Protein AF-F3FUY5-F1 (afdb_monomer_lite)

pLDDT: mean 85.7, std 9.08, range [59.47, 95.94]

Organism: NCBI:txid629262

Secondary structure (DSSP, 8-state):
--EEE-------S-HHHHHHHHHHHHHHHHHHHHHH---EEE----TT-HHHHHHHT-SSSSS------------------TT--------TT-EEEE--GGGHHHHHHHHHHHHHTSTTPPP--HHHHHHHHHHSTT--GGG-EEEE-TT--B-

Foldseek 3Di:
DDEAEDPDDDDDPDQVRLQVSQVVVVVVVVVCCVVPVHPHYDYDDDPPPPVVCCSQVNPPDDRHDPDDDDDDDDDDDDDDDPPPDDPPPDDPFKDKDFFDPVCLVLVLVVQQVVQVPDDVRDHSDPVVVVCCCVPPPPRHSRVDIFIAGPVRHGD

Radius of gyration: 21.34 Å; chains: 1; bounding box: 50×36×50 Å

Structure (mmCIF, N/CA/C/O backbone):
data_AF-F3FUY5-F1
#
_entry.id   AF-F3FUY5-F1
#
loop_
_atom_site.group_PDB
_atom_site.id
_atom_site.type_symbol
_atom_site.label_atom_id
_atom_site.label_alt_id
_atom_site.label_comp_id
_atom_site.label_asym_id
_atom_site.label_entity_id
_ato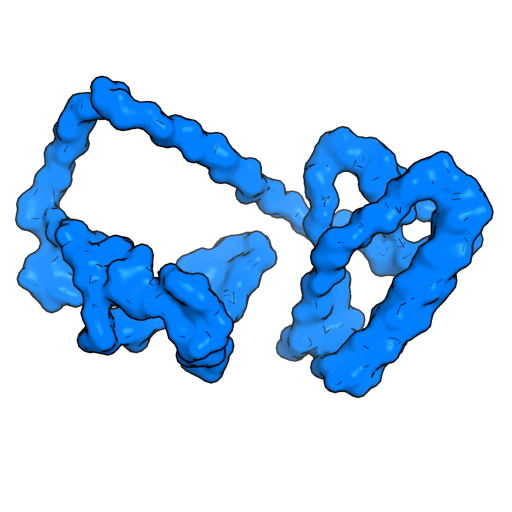m_site.label_seq_id
_atom_site.pdbx_PDB_ins_code
_atom_site.Cartn_x
_atom_site.Cartn_y
_atom_site.Cartn_z
_atom_site.occupancy
_atom_site.B_iso_or_equiv
_atom_site.auth_seq_id
_atom_site.auth_comp_id
_atom_site.auth_asym_id
_atom_site.auth_atom_id
_atom_site.pdbx_PDB_model_num
ATOM 1 N N . GLU A 1 1 ? -3.200 -15.350 7.203 1.00 79.19 1 GLU A N 1
ATOM 2 C CA . GLU A 1 1 ? -4.558 -14.974 7.658 1.00 79.19 1 GLU A CA 1
ATOM 3 C C . GLU A 1 1 ? -4.879 -13.566 7.166 1.00 79.19 1 GLU A C 1
ATOM 5 O O . GLU A 1 1 ? -3.946 -12.770 7.073 1.00 79.19 1 GLU A O 1
ATOM 10 N N . PRO A 1 2 ? -6.133 -13.258 6.795 1.00 86.81 2 PRO A N 1
ATOM 11 C CA . PRO A 1 2 ? -6.520 -11.923 6.345 1.00 86.81 2 PRO A CA 1
ATOM 12 C C . PRO A 1 2 ? -6.451 -10.904 7.491 1.00 86.81 2 PRO A C 1
ATOM 14 O O . PRO A 1 2 ? -6.850 -11.186 8.623 1.00 86.81 2 PRO A O 1
ATOM 17 N N . VAL A 1 3 ? -5.964 -9.702 7.181 1.00 90.00 3 VAL A N 1
ATOM 18 C CA . VAL A 1 3 ? -5.871 -8.573 8.115 1.00 90.00 3 VAL A CA 1
ATOM 19 C C . VAL A 1 3 ? -6.595 -7.379 7.506 1.00 90.00 3 VAL A C 1
ATOM 21 O O . VAL A 1 3 ? -6.347 -7.018 6.358 1.00 90.00 3 VAL A O 1
ATOM 24 N N . ALA A 1 4 ? -7.477 -6.748 8.276 1.00 90.38 4 ALA A N 1
ATOM 25 C CA . ALA A 1 4 ? -8.201 -5.563 7.841 1.00 90.38 4 ALA A CA 1
ATOM 26 C C . ALA A 1 4 ? -7.370 -4.286 8.036 1.00 90.38 4 ALA A C 1
ATOM 28 O O . ALA A 1 4 ? -6.832 -4.038 9.118 1.00 90.38 4 ALA A O 1
ATOM 29 N N . TYR A 1 5 ? -7.322 -3.430 7.017 1.00 90.31 5 TYR A N 1
ATOM 30 C CA . TYR A 1 5 ? -6.813 -2.068 7.163 1.00 90.31 5 TYR A CA 1
ATOM 31 C C . TYR A 1 5 ? -7.972 -1.088 7.363 1.00 90.31 5 TYR A C 1
ATOM 33 O O . TYR A 1 5 ? -8.841 -0.954 6.503 1.00 90.31 5 TYR A O 1
ATOM 41 N N . LEU A 1 6 ? -7.989 -0.396 8.502 1.00 89.12 6 LEU A N 1
ATOM 42 C CA . LEU A 1 6 ? -9.002 0.606 8.827 1.00 89.12 6 LEU A CA 1
ATOM 43 C C . LEU A 1 6 ? -8.538 1.973 8.314 1.00 89.12 6 LEU A C 1
ATOM 45 O O . LEU A 1 6 ? -7.789 2.693 8.985 1.00 89.12 6 LEU A O 1
ATOM 49 N N . GLY A 1 7 ? -8.967 2.298 7.098 1.00 86.38 7 GLY A N 1
ATOM 50 C CA . GLY A 1 7 ? -8.739 3.594 6.469 1.00 86.38 7 GLY A CA 1
ATOM 51 C C . GLY A 1 7 ? -9.735 4.665 6.923 1.00 86.38 7 GLY A C 1
ATOM 52 O O . GLY A 1 7 ? -10.838 4.363 7.368 1.00 86.38 7 GLY A O 1
ATOM 53 N N . ASP A 1 8 ? -9.323 5.926 6.791 1.00 82.06 8 ASP A N 1
ATOM 54 C CA . ASP A 1 8 ? -10.172 7.127 6.876 1.00 82.06 8 ASP A CA 1
ATOM 55 C C . ASP A 1 8 ? -11.089 7.251 8.114 1.00 82.06 8 ASP A C 1
ATOM 57 O O . ASP A 1 8 ? -12.205 7.766 8.056 1.00 82.06 8 ASP A O 1
ATOM 61 N N . LEU A 1 9 ? -10.603 6.828 9.284 1.00 82.62 9 LEU A N 1
ATOM 62 C CA . LEU A 1 9 ? -11.316 7.018 10.549 1.00 82.62 9 LEU A CA 1
ATOM 63 C C . LEU A 1 9 ? -11.260 8.491 10.988 1.00 82.62 9 LEU A C 1
ATOM 65 O O . LEU A 1 9 ? -10.285 8.937 11.599 1.00 82.62 9 LEU A O 1
ATOM 69 N N . ARG A 1 10 ? -12.317 9.255 10.693 1.00 79.38 10 ARG A N 1
ATOM 70 C CA . ARG A 1 10 ? -12.444 10.672 11.071 1.00 79.38 10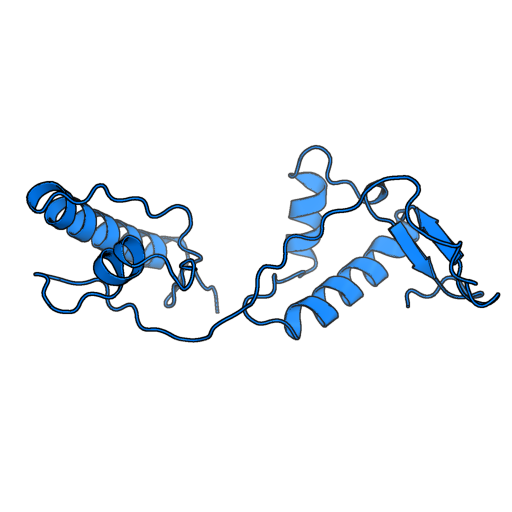 ARG A CA 1
ATOM 71 C C . ARG A 1 10 ? -13.508 10.868 12.138 1.00 79.38 10 ARG A C 1
ATOM 73 O O . ARG A 1 10 ? -14.625 10.376 12.017 1.00 79.38 10 ARG A O 1
ATOM 80 N N . LEU A 1 11 ? -13.167 11.646 13.161 1.00 75.38 11 LEU A N 1
ATOM 81 C CA . LEU A 1 11 ? -14.089 12.009 14.228 1.00 75.38 11 LEU A CA 1
ATOM 82 C C . LEU A 1 11 ? -13.869 13.465 14.641 1.00 75.38 11 LEU A C 1
ATOM 84 O O . LEU A 1 11 ? -12.771 13.847 15.049 1.00 75.38 11 LEU A O 1
ATOM 88 N N . THR A 1 12 ? -14.932 14.261 14.585 1.00 73.81 12 THR A N 1
ATOM 89 C CA . THR A 1 12 ? -14.965 15.597 15.190 1.00 73.81 12 THR A CA 1
ATOM 90 C C . THR A 1 12 ? -14.922 15.461 16.717 1.00 73.81 12 THR A C 1
ATOM 92 O O . THR A 1 12 ? -15.598 14.582 17.257 1.00 73.81 12 THR A O 1
ATOM 95 N N . PRO A 1 13 ? -14.168 16.303 17.447 1.00 70.81 13 PRO A N 1
ATOM 96 C CA . PRO A 1 13 ? -14.055 16.228 18.904 1.00 70.81 13 PRO A CA 1
ATOM 97 C C . PRO A 1 13 ? -15.343 16.683 19.621 1.00 70.81 13 PRO A C 1
ATOM 99 O O . PRO A 1 13 ? -15.384 17.727 20.262 1.00 70.81 13 PRO A O 1
ATOM 102 N N . ASP A 1 14 ? -16.388 15.859 19.554 1.00 80.75 14 ASP A N 1
ATOM 103 C CA . ASP A 1 14 ? -17.647 15.992 20.287 1.00 80.75 14 ASP A CA 1
ATOM 104 C C . ASP A 1 14 ? -17.906 14.725 21.119 1.00 80.75 14 ASP A C 1
ATOM 106 O O . ASP A 1 14 ? -17.752 13.596 20.645 1.00 80.75 14 ASP A O 1
ATOM 110 N N . ARG A 1 15 ? -18.294 14.890 22.389 1.00 73.62 15 ARG A N 1
ATOM 111 C CA . ARG A 1 15 ? -18.440 13.759 23.324 1.00 73.62 15 ARG A CA 1
ATOM 112 C C . ARG A 1 15 ? -19.602 12.828 22.979 1.00 73.62 15 ARG A C 1
ATOM 114 O O . ARG A 1 15 ? -19.482 11.627 23.222 1.00 73.62 15 ARG A O 1
ATOM 121 N N . ARG A 1 16 ? -20.723 13.355 22.479 1.00 77.62 16 ARG A N 1
ATOM 122 C CA . ARG A 1 16 ? -21.908 12.553 22.140 1.00 77.62 16 ARG A CA 1
ATOM 123 C C . ARG A 1 16 ? -21.666 11.801 20.838 1.00 77.62 16 ARG A C 1
ATOM 125 O O . ARG A 1 16 ? -21.827 10.583 20.820 1.00 77.62 16 ARG A O 1
ATOM 132 N N . LEU A 1 17 ? -21.178 12.498 19.812 1.00 80.50 17 LEU A N 1
ATOM 133 C CA . LEU A 1 17 ? -20.834 11.900 18.521 1.00 80.50 17 LEU A CA 1
ATOM 134 C C . LEU A 1 17 ? -19.756 10.830 18.673 1.00 80.50 17 LEU A C 1
ATOM 136 O O . LEU A 1 17 ? -19.886 9.753 18.108 1.00 80.50 17 LEU A O 1
ATOM 140 N N . SER A 1 18 ? -18.747 11.076 19.511 1.00 77.69 18 SER A N 1
ATOM 141 C CA . SER A 1 18 ? -17.699 10.098 19.811 1.00 77.69 18 SER A CA 1
ATOM 142 C C . SER A 1 18 ? -18.248 8.777 20.354 1.00 77.69 18 SER A C 1
ATOM 144 O O . SER A 1 18 ? -17.801 7.713 19.936 1.00 77.69 18 SER A O 1
ATOM 146 N N . ARG A 1 19 ? -19.246 8.810 21.249 1.00 78.38 19 ARG A N 1
ATOM 147 C CA . ARG A 1 19 ? -19.843 7.582 21.799 1.00 78.38 19 ARG A CA 1
ATOM 148 C C . ARG A 1 19 ? -20.614 6.795 20.744 1.00 78.38 19 ARG A C 1
ATOM 150 O O . ARG A 1 19 ? -20.402 5.591 20.637 1.00 78.38 19 ARG A O 1
ATOM 157 N N . SER A 1 20 ? -21.483 7.463 19.988 1.00 83.94 20 SER A N 1
ATOM 158 C CA . SER A 1 20 ? -22.278 6.806 18.944 1.00 83.94 20 SER A CA 1
ATOM 159 C C . SER A 1 20 ? -21.389 6.265 17.825 1.00 83.94 20 SER A C 1
ATOM 161 O O . SER A 1 20 ? -21.565 5.130 17.402 1.00 83.94 20 SER A O 1
ATOM 163 N N . TRP A 1 21 ? -20.376 7.034 17.417 1.00 84.31 21 TRP A N 1
ATOM 164 C CA . TRP A 1 21 ? -19.399 6.613 16.414 1.00 84.31 21 TRP A CA 1
ATOM 165 C C . TRP A 1 21 ? -18.622 5.369 16.855 1.00 84.31 21 TRP A C 1
ATOM 167 O O . TRP A 1 21 ? -18.468 4.438 16.076 1.00 84.31 21 TRP A O 1
ATOM 177 N N . MET A 1 22 ? -18.176 5.301 18.116 1.00 81.88 22 MET A N 1
ATOM 178 C CA . MET A 1 22 ? -17.455 4.124 18.621 1.00 81.88 22 MET A CA 1
ATOM 179 C C . MET A 1 22 ? -18.323 2.864 18.631 1.00 81.88 22 MET A C 1
ATOM 181 O O . MET A 1 22 ? -17.827 1.795 18.287 1.00 81.88 22 MET A O 1
ATOM 185 N N . ALA A 1 23 ? -19.600 2.981 19.008 1.00 84.06 23 ALA A N 1
ATOM 186 C CA . ALA A 1 23 ? -20.531 1.855 18.962 1.00 84.06 23 ALA A CA 1
ATOM 187 C C . ALA A 1 23 ? -20.728 1.353 17.522 1.00 84.06 23 ALA A C 1
ATOM 189 O O . ALA A 1 23 ? -20.637 0.153 17.278 1.00 84.06 23 ALA A O 1
ATOM 190 N N . GLU A 1 24 ? -20.904 2.272 16.571 1.00 88.06 24 GLU A N 1
ATOM 191 C CA . GLU A 1 24 ? -21.057 1.939 15.153 1.00 88.06 24 GLU A CA 1
ATOM 192 C C . GLU A 1 24 ? -19.810 1.252 14.584 1.00 88.06 24 GLU A C 1
ATOM 194 O O . GLU A 1 24 ? -19.902 0.206 13.945 1.00 88.06 24 GLU A O 1
ATOM 199 N N . VAL A 1 25 ? -18.618 1.781 14.876 1.00 86.38 25 VAL A N 1
ATOM 200 C CA . VAL A 1 25 ? -17.361 1.179 14.414 1.00 86.38 25 VAL A CA 1
ATOM 201 C C . VAL A 1 25 ? -17.175 -0.225 14.981 1.00 86.38 25 VAL A C 1
ATOM 203 O O . VAL A 1 25 ? -16.700 -1.103 14.268 1.00 86.38 25 VAL A O 1
ATOM 206 N N . GLN A 1 26 ? -17.569 -0.484 16.228 1.00 86.69 26 GLN A N 1
ATOM 207 C CA . GLN A 1 26 ? -17.508 -1.838 16.782 1.00 86.69 26 GLN A CA 1
ATOM 208 C C . GLN A 1 26 ? -18.437 -2.812 16.062 1.00 86.69 26 GLN A C 1
ATOM 210 O O . GLN A 1 26 ? -18.007 -3.922 15.746 1.00 86.69 26 GLN A O 1
ATOM 215 N N . THR A 1 27 ? -19.672 -2.396 15.774 1.00 90.50 27 THR A N 1
ATOM 216 C CA . THR A 1 27 ? -20.604 -3.189 14.964 1.00 90.50 27 THR A CA 1
ATOM 217 C C . THR A 1 27 ? -19.996 -3.482 13.598 1.00 90.50 27 THR A C 1
ATOM 219 O O . THR A 1 27 ? -19.894 -4.645 13.211 1.00 90.50 27 THR A O 1
ATOM 222 N N . ARG A 1 28 ? -19.465 -2.460 12.914 1.00 90.00 28 ARG A N 1
ATOM 223 C CA . ARG A 1 28 ? -18.864 -2.642 11.589 1.00 90.00 28 ARG A CA 1
ATOM 224 C C . ARG A 1 28 ? -17.625 -3.537 11.611 1.00 90.00 28 ARG A C 1
ATOM 226 O O . ARG A 1 28 ? -17.419 -4.297 10.672 1.00 90.00 28 ARG A O 1
ATOM 233 N N . LEU A 1 29 ? -16.810 -3.489 12.666 1.00 88.75 29 LEU A N 1
ATOM 234 C CA . LEU A 1 29 ? -15.675 -4.403 12.837 1.00 88.75 29 LEU A CA 1
ATOM 235 C C . LEU A 1 29 ? -16.129 -5.854 13.042 1.00 88.75 29 LEU A C 1
ATOM 237 O O . LEU A 1 29 ? -15.501 -6.766 12.505 1.00 88.75 29 LEU A O 1
ATOM 241 N N . ALA A 1 30 ? -17.215 -6.074 13.788 1.00 90.81 30 ALA A N 1
ATOM 242 C CA . ALA A 1 30 ? -17.798 -7.403 13.951 1.00 90.81 30 ALA A CA 1
ATOM 243 C C . ALA A 1 30 ? -18.357 -7.934 12.622 1.00 90.81 30 ALA A C 1
ATOM 245 O O . ALA A 1 30 ? -18.109 -9.088 12.271 1.00 90.81 30 ALA A O 1
ATOM 246 N N . ASP A 1 31 ? -19.048 -7.086 11.859 1.00 92.88 31 ASP A N 1
ATOM 247 C CA . ASP A 1 31 ? -19.549 -7.424 10.525 1.00 92.88 31 ASP A CA 1
ATOM 248 C C . ASP A 1 31 ? -18.400 -7.764 9.572 1.00 92.88 31 ASP A C 1
ATOM 250 O O . ASP A 1 31 ? -18.413 -8.824 8.952 1.00 92.88 31 ASP A O 1
ATOM 254 N N . LEU A 1 32 ? -17.356 -6.929 9.534 1.00 91.06 32 LEU A N 1
ATOM 255 C CA . LEU A 1 32 ? -16.168 -7.145 8.710 1.00 91.06 32 LEU A CA 1
ATOM 256 C C . LEU A 1 32 ? -15.484 -8.478 9.033 1.00 91.06 32 LEU A C 1
ATOM 258 O O . LEU A 1 32 ? -15.059 -9.187 8.121 1.00 91.06 32 LEU A O 1
ATOM 262 N N . SER A 1 33 ? -15.393 -8.839 10.315 1.00 92.19 33 SER A N 1
ATOM 263 C CA . SER A 1 33 ? -14.835 -10.127 10.730 1.00 92.19 33 SER A CA 1
ATOM 264 C C . SER A 1 33 ? -15.660 -11.302 10.197 1.00 92.19 33 SER A C 1
ATOM 266 O O . SER A 1 33 ? -15.085 -12.271 9.705 1.00 92.19 33 SER A O 1
ATOM 268 N N . ARG A 1 34 ? -16.999 -11.202 10.206 1.00 94.19 34 ARG A N 1
ATOM 269 C CA . ARG A 1 34 ? -17.881 -12.227 9.616 1.00 94.19 34 ARG A CA 1
ATOM 270 C C . ARG A 1 34 ? -17.792 -12.277 8.090 1.00 94.19 34 ARG A C 1
ATOM 272 O O . ARG A 1 34 ? -17.807 -13.365 7.530 1.00 94.19 34 ARG A O 1
ATOM 279 N N . GLU A 1 35 ? -17.701 -11.122 7.432 1.00 94.25 35 GLU A N 1
ATOM 280 C CA . GLU A 1 35 ? -17.644 -10.997 5.968 1.00 94.25 35 GLU A CA 1
ATOM 281 C C . GLU A 1 35 ? -16.316 -11.515 5.391 1.00 94.25 35 GLU A C 1
ATOM 283 O O . GLU A 1 35 ? -16.296 -12.123 4.324 1.00 94.25 35 GLU A O 1
ATOM 288 N N . THR A 1 36 ? -15.199 -11.270 6.083 1.00 91.12 36 THR A N 1
ATOM 289 C CA . THR A 1 36 ? -13.844 -11.478 5.532 1.00 91.12 36 THR A CA 1
ATOM 290 C C . THR A 1 36 ? -13.023 -12.538 6.260 1.00 91.12 36 THR A C 1
ATOM 292 O O . THR A 1 36 ? -11.942 -12.906 5.803 1.00 91.12 36 THR A O 1
ATOM 295 N N . GLY A 1 37 ? -13.483 -12.996 7.426 1.00 93.44 37 GLY A N 1
ATOM 296 C CA . GLY A 1 37 ? -12.714 -13.858 8.322 1.00 93.44 37 GLY A CA 1
ATOM 297 C C . GLY A 1 37 ? -11.575 -13.146 9.060 1.00 93.44 37 GLY A C 1
ATOM 298 O O . GLY A 1 37 ? -10.894 -13.783 9.866 1.00 93.44 37 GLY A O 1
ATOM 299 N N . ALA A 1 38 ? -11.350 -11.845 8.831 1.00 92.62 38 ALA A N 1
ATOM 300 C CA . ALA A 1 38 ? -10.274 -11.103 9.478 1.00 92.62 38 ALA A CA 1
ATOM 301 C C . ALA A 1 38 ? -10.479 -11.042 11.001 1.00 92.62 38 ALA A C 1
ATOM 303 O O . ALA A 1 38 ? -11.483 -10.527 11.498 1.00 92.62 38 ALA A O 1
ATOM 304 N N . GLN A 1 39 ? -9.500 -11.560 11.745 1.00 90.31 39 GLN A N 1
ATOM 305 C CA . GLN A 1 39 ? -9.457 -11.497 13.215 1.00 90.31 39 GLN A CA 1
ATOM 306 C C . GLN A 1 39 ? -8.638 -10.306 13.721 1.00 90.31 39 GLN A C 1
ATOM 308 O O . GLN A 1 39 ? -8.730 -9.906 14.882 1.00 90.31 39 GLN A O 1
ATOM 313 N N . HIS A 1 40 ? -7.835 -9.722 12.834 1.00 89.56 40 HIS A N 1
ATOM 314 C CA . HIS A 1 40 ? -6.949 -8.614 13.137 1.00 89.56 40 HIS A CA 1
ATOM 315 C C . HIS A 1 40 ? -7.270 -7.423 12.247 1.00 89.56 40 HIS A C 1
ATOM 317 O O . HIS A 1 40 ? -7.552 -7.568 11.056 1.00 89.56 40 HIS A O 1
ATOM 323 N N . ALA A 1 41 ? -7.181 -6.235 12.838 1.00 90.44 41 ALA A N 1
ATOM 324 C CA . ALA A 1 41 ? -7.293 -4.979 12.127 1.00 90.44 41 ALA A CA 1
ATOM 325 C C . ALA A 1 41 ? -6.195 -4.018 12.585 1.00 90.44 41 ALA A C 1
ATOM 327 O O . ALA A 1 41 ? -5.824 -4.006 13.761 1.00 90.44 41 ALA A O 1
ATOM 328 N N . TYR A 1 42 ? -5.699 -3.193 11.669 1.00 90.25 42 TYR A N 1
ATOM 329 C CA . TYR A 1 42 ? -4.764 -2.119 11.989 1.00 90.25 42 TYR A CA 1
ATOM 330 C C . TYR A 1 42 ? -5.181 -0.812 11.318 1.00 90.25 42 TYR A C 1
ATOM 332 O O . TYR A 1 42 ? -5.845 -0.802 10.286 1.00 90.25 42 TYR A O 1
ATOM 340 N N . CYS A 1 43 ? -4.774 0.306 11.910 1.00 90.31 43 CYS A N 1
ATOM 341 C CA . CYS A 1 43 ? -4.900 1.637 11.331 1.00 90.31 43 CYS A CA 1
ATOM 342 C C . CYS A 1 43 ? -3.584 2.387 11.515 1.00 90.31 43 CYS A C 1
ATOM 344 O O . CYS A 1 43 ? -2.844 2.133 12.470 1.00 90.31 43 CYS A O 1
ATOM 346 N N . CYS A 1 44 ? -3.325 3.362 10.651 1.00 89.62 44 CYS A N 1
ATOM 347 C CA . CYS A 1 44 ? -2.168 4.237 10.788 1.00 89.62 44 CYS A CA 1
ATOM 348 C C . CYS A 1 44 ? -2.615 5.592 11.333 1.00 89.62 44 CYS A C 1
ATOM 350 O O . CYS A 1 44 ? -3.555 6.195 10.821 1.00 89.62 44 CYS A O 1
ATOM 352 N N . ILE A 1 45 ? -1.915 6.088 12.351 1.00 88.75 45 ILE A N 1
ATOM 353 C CA . ILE A 1 45 ? -2.078 7.453 12.854 1.00 88.75 45 ILE A CA 1
ATOM 354 C C . ILE A 1 45 ? -0.813 8.251 12.556 1.00 88.75 45 ILE A C 1
ATOM 356 O O . ILE A 1 45 ? 0.303 7.747 12.687 1.00 88.75 45 ILE A O 1
ATOM 360 N N . ILE A 1 46 ? -0.972 9.519 12.181 1.00 88.88 46 ILE A N 1
ATOM 361 C CA . ILE A 1 46 ? 0.162 10.443 12.109 1.00 88.88 46 ILE A CA 1
ATOM 362 C C . ILE A 1 46 ? 0.688 10.628 13.536 1.00 88.88 46 ILE A C 1
ATOM 364 O O . ILE A 1 46 ? -0.073 11.012 14.422 1.00 88.88 46 ILE A O 1
ATOM 368 N N . ARG A 1 47 ? 1.985 10.368 13.755 1.00 85.38 47 ARG A N 1
ATOM 369 C CA . ARG A 1 47 ? 2.606 10.269 15.092 1.00 85.38 47 ARG A CA 1
ATOM 370 C C . ARG A 1 47 ? 2.266 11.437 16.027 1.00 85.38 47 ARG A C 1
ATOM 372 O O . ARG A 1 47 ? 1.990 11.215 17.199 1.00 85.38 47 ARG A O 1
ATOM 379 N N . ASN A 1 48 ? 2.243 12.659 15.499 1.00 86.12 48 ASN A N 1
ATOM 380 C CA . ASN A 1 48 ? 2.015 13.878 16.282 1.00 86.12 48 ASN A CA 1
ATOM 381 C C . ASN A 1 48 ? 0.553 14.360 16.254 1.00 86.12 48 ASN A C 1
ATOM 383 O O . ASN A 1 48 ? 0.257 15.476 16.676 1.00 86.12 48 ASN A O 1
ATOM 387 N N . ASN A 1 49 ? -0.385 13.539 15.772 1.00 87.44 49 ASN A N 1
ATOM 388 C CA . ASN A 1 49 ? -1.805 13.870 15.783 1.00 87.44 49 ASN A CA 1
ATOM 389 C C . ASN A 1 49 ? -2.425 13.516 17.145 1.00 87.44 49 ASN A C 1
ATOM 391 O O . ASN A 1 49 ? -3.014 12.450 17.330 1.00 87.44 49 ASN A O 1
ATOM 395 N N . ALA A 1 50 ? -2.295 14.435 18.105 1.00 85.69 50 ALA A N 1
ATOM 396 C CA . ALA A 1 50 ? -2.811 14.260 19.463 1.00 85.69 50 ALA A CA 1
ATOM 397 C C . ALA A 1 50 ? -4.322 13.966 19.500 1.00 85.69 50 ALA A C 1
ATOM 399 O O . ALA A 1 50 ? -4.772 13.156 20.313 1.00 85.69 50 ALA A O 1
ATOM 400 N N . LEU A 1 51 ? -5.102 14.572 18.596 1.00 82.56 51 LEU A N 1
ATOM 401 C CA . LEU A 1 51 ? -6.545 14.340 18.496 1.00 82.56 51 LEU A CA 1
ATOM 402 C C . LEU A 1 51 ? -6.861 12.904 18.064 1.00 82.56 51 LEU A C 1
ATOM 404 O O . LEU A 1 51 ? -7.724 12.270 18.674 1.00 82.56 51 LEU A O 1
ATOM 408 N N . ALA A 1 52 ? -6.154 12.374 17.062 1.00 83.44 52 ALA A N 1
ATOM 409 C CA . ALA A 1 52 ? -6.317 10.993 16.610 1.00 83.44 52 ALA A CA 1
ATOM 410 C C . ALA A 1 52 ? -5.885 9.998 17.694 1.00 83.44 52 ALA A C 1
ATOM 412 O O . ALA A 1 52 ? -6.638 9.078 18.016 1.00 83.44 52 ALA A O 1
ATOM 413 N N . THR A 1 53 ? -4.731 10.229 18.327 1.00 84.62 53 THR A N 1
ATOM 414 C CA . THR A 1 53 ? -4.235 9.402 19.437 1.00 84.62 53 THR A CA 1
ATOM 415 C C . THR A 1 53 ? -5.243 9.351 20.580 1.00 84.62 53 THR A C 1
ATOM 417 O O . THR A 1 53 ? -5.630 8.271 21.020 1.00 84.62 53 THR A O 1
ATOM 420 N N . GLN A 1 54 ? -5.737 10.504 21.031 1.00 79.94 54 GLN A N 1
ATOM 421 C CA . GLN A 1 54 ? -6.720 10.561 22.111 1.00 79.94 54 GLN A CA 1
ATOM 422 C C . GLN A 1 54 ? -8.070 9.954 21.706 1.00 79.94 54 GLN A C 1
ATOM 424 O O . GLN A 1 54 ? -8.804 9.449 22.561 1.00 79.94 54 GLN A O 1
ATOM 429 N N . SER A 1 55 ? -8.416 10.014 20.418 1.00 77.19 55 SER A N 1
ATOM 430 C CA . SER A 1 55 ? -9.684 9.495 19.912 1.00 77.19 55 SER A CA 1
ATOM 431 C C . SER A 1 55 ? -9.709 7.987 19.744 1.00 77.19 55 SER A C 1
ATOM 433 O O . SER A 1 55 ?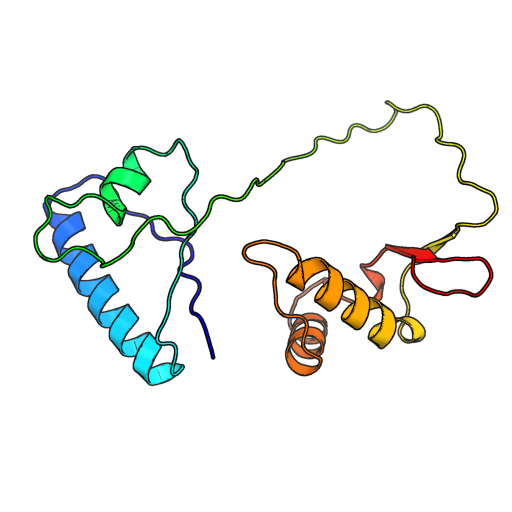 -10.716 7.376 20.091 1.00 77.19 55 SER A O 1
ATOM 435 N N . LEU A 1 56 ? -8.613 7.392 19.281 1.00 78.94 56 LEU A N 1
ATOM 436 C CA . LEU A 1 56 ? -8.539 5.962 18.980 1.00 78.94 56 LEU A CA 1
ATOM 437 C C . LEU A 1 56 ? -7.881 5.142 20.094 1.00 78.94 56 LEU A C 1
ATOM 439 O O . LEU A 1 56 ? -8.278 4.003 20.315 1.00 78.94 56 LEU A O 1
ATOM 443 N N . LEU A 1 57 ? -6.901 5.707 20.810 1.00 79.75 57 LEU A N 1
ATOM 444 C CA . LEU A 1 57 ? -6.094 4.993 21.814 1.00 79.75 57 LEU A CA 1
ATOM 445 C C . LEU A 1 57 ? -6.394 5.430 23.261 1.00 79.75 57 LEU A C 1
ATOM 447 O O . LEU A 1 57 ? -5.855 4.872 24.220 1.00 79.75 57 LEU A O 1
ATOM 451 N N . GLY A 1 58 ? -7.242 6.445 23.451 1.00 73.81 58 GLY A N 1
ATOM 452 C CA . GLY A 1 58 ? -7.574 6.989 24.766 1.00 73.81 58 GLY A CA 1
ATOM 453 C C . GLY A 1 58 ? -8.373 6.009 25.637 1.00 73.81 58 GLY A C 1
ATOM 454 O O . GLY A 1 58 ? -9.525 5.702 25.347 1.00 73.81 58 GLY A O 1
ATOM 455 N N . ARG A 1 59 ? -7.800 5.589 26.775 1.00 63.69 59 ARG A N 1
ATOM 456 C CA . ARG A 1 59 ? -8.387 4.578 27.687 1.00 63.69 59 ARG A CA 1
ATOM 457 C C . ARG A 1 59 ? -9.596 5.044 28.514 1.00 63.69 59 ARG A C 1
ATOM 459 O O . ARG A 1 59 ? -10.292 4.218 29.089 1.00 63.69 59 ARG A O 1
ATOM 466 N N . ARG A 1 60 ? -9.860 6.353 28.612 1.00 64.50 60 ARG A N 1
ATOM 467 C CA . ARG A 1 60 ? -10.917 6.932 29.477 1.00 64.50 60 ARG A CA 1
ATOM 468 C C . ARG A 1 60 ? -12.285 7.039 28.784 1.00 64.50 60 ARG A C 1
ATOM 470 O O . ARG A 1 60 ? -12.976 8.043 28.946 1.00 64.50 60 ARG A O 1
ATOM 477 N N . ARG A 1 61 ? -12.664 6.056 27.965 1.00 66.00 61 ARG A N 1
ATOM 478 C CA . ARG A 1 61 ? -13.934 6.067 27.218 1.00 66.00 61 ARG A CA 1
ATOM 479 C C . ARG A 1 61 ? -14.786 4.862 27.586 1.00 66.00 61 ARG A C 1
ATOM 481 O O . ARG A 1 61 ? -14.262 3.785 27.845 1.00 66.00 61 ARG A O 1
ATOM 488 N N . ALA A 1 62 ? -16.102 5.056 27.595 1.00 62.66 62 ALA A N 1
ATOM 489 C CA . ALA A 1 62 ? -17.036 3.943 27.651 1.00 62.66 62 ALA A CA 1
ATOM 490 C C . ALA A 1 62 ? -16.896 3.146 26.347 1.00 62.66 62 ALA A C 1
ATOM 492 O O . ALA A 1 62 ? -17.078 3.719 25.276 1.00 62.66 62 ALA A O 1
ATOM 493 N N . ASN A 1 63 ? -16.559 1.861 26.462 1.00 68.75 63 ASN A N 1
ATOM 494 C CA . ASN A 1 63 ? -16.432 0.924 25.346 1.00 68.75 63 ASN A CA 1
ATOM 495 C C . ASN A 1 63 ? -15.380 1.331 24.274 1.00 68.75 63 ASN A C 1
ATOM 497 O O . ASN A 1 63 ? -15.738 1.651 23.141 1.00 68.75 63 ASN A O 1
ATOM 501 N N . PRO A 1 64 ? -14.076 1.377 24.614 1.00 73.38 64 PRO A N 1
ATOM 502 C CA . PRO A 1 64 ? -13.033 1.771 23.668 1.00 73.38 64 PRO A CA 1
ATOM 503 C C . PRO A 1 64 ? -12.795 0.692 22.602 1.00 73.38 64 PRO A C 1
ATOM 505 O O . PRO A 1 64 ? -12.928 -0.504 22.873 1.00 73.38 64 PRO A O 1
ATOM 508 N N . LEU A 1 65 ? -12.352 1.101 21.408 1.00 76.69 65 LEU A N 1
ATOM 509 C CA . LEU A 1 65 ? -11.724 0.165 20.475 1.00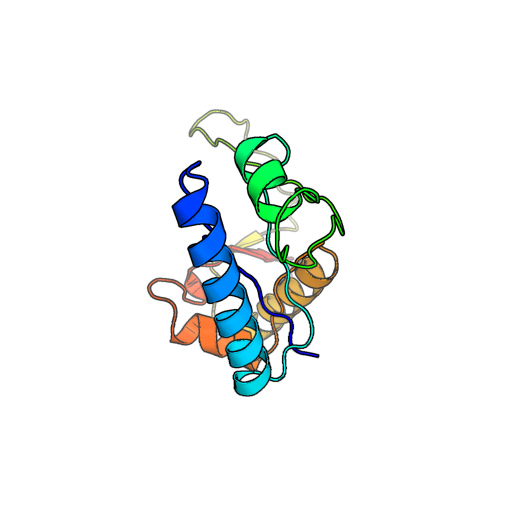 76.69 65 LEU A CA 1
ATOM 510 C C . LEU A 1 65 ? -10.471 -0.411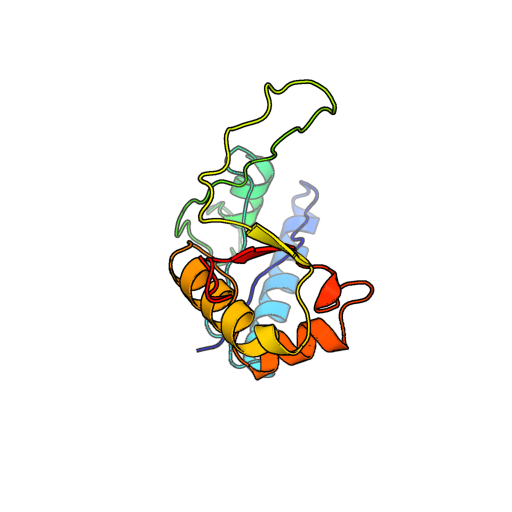 21.146 1.00 76.69 65 LEU A C 1
ATOM 512 O O . LEU A 1 65 ? -9.663 0.332 21.706 1.00 76.69 65 LEU A O 1
ATOM 516 N N . LYS A 1 66 ? -10.301 -1.735 21.105 1.00 81.00 66 LYS A N 1
ATOM 517 C CA . LYS A 1 66 ? -9.142 -2.431 21.690 1.00 81.00 66 LYS A CA 1
ATOM 518 C C . LYS A 1 66 ? -7.904 -2.301 20.792 1.00 81.00 66 LYS A C 1
ATOM 520 O O . LYS A 1 66 ? -7.269 -3.291 20.449 1.00 81.00 66 LYS A O 1
ATOM 525 N N . LEU A 1 67 ? -7.589 -1.074 20.383 1.00 84.81 67 LEU A N 1
ATOM 526 C CA . LEU A 1 67 ? -6.409 -0.750 19.595 1.00 84.81 67 LEU A CA 1
ATOM 527 C C . LEU A 1 67 ? -5.252 -0.405 20.531 1.00 84.81 67 LEU A C 1
ATOM 529 O O . LEU A 1 67 ? -5.413 0.296 21.531 1.00 84.81 67 LEU A O 1
ATOM 533 N N . ALA A 1 68 ? -4.069 -0.891 20.184 1.00 86.06 68 ALA A N 1
ATOM 534 C CA . ALA A 1 68 ? -2.830 -0.578 20.870 1.00 86.06 68 ALA A CA 1
ATOM 535 C C . ALA A 1 68 ? -1.767 -0.204 19.841 1.00 86.06 68 ALA A C 1
ATOM 537 O O . ALA A 1 68 ? -1.831 -0.607 18.679 1.00 86.06 68 ALA A O 1
ATOM 538 N N . HIS A 1 69 ? -0.776 0.570 20.275 1.00 87.62 69 HIS A N 1
ATOM 539 C CA . HIS A 1 69 ? 0.385 0.826 19.439 1.00 87.62 69 HIS A CA 1
ATOM 540 C C . HIS A 1 69 ? 1.118 -0.495 19.158 1.00 87.62 69 HIS A C 1
ATOM 542 O O . HIS A 1 69 ? 1.556 -1.160 20.096 1.00 87.62 69 HIS A O 1
ATOM 548 N N . TRP A 1 70 ? 1.271 -0.839 17.877 1.00 88.38 70 TRP A N 1
ATOM 549 C CA . TRP A 1 70 ? 2.010 -2.025 17.440 1.00 88.38 70 TRP A CA 1
ATOM 550 C C . TRP A 1 70 ? 3.428 -1.675 16.976 1.00 88.38 70 TRP A C 1
ATOM 552 O O . TRP A 1 70 ? 4.401 -2.097 17.598 1.00 88.38 70 TRP A O 1
ATOM 562 N N . ARG A 1 71 ? 3.559 -0.869 15.914 1.00 88.50 71 ARG A N 1
ATOM 563 C CA . ARG A 1 71 ? 4.850 -0.466 15.338 1.00 88.50 71 ARG A CA 1
ATOM 564 C C . ARG A 1 71 ? 4.743 0.878 14.619 1.00 88.50 71 ARG A C 1
ATOM 566 O O . ARG A 1 71 ? 3.715 1.185 14.021 1.00 88.50 71 ARG A O 1
ATOM 573 N N . GLY A 1 72 ? 5.821 1.659 14.647 1.00 87.31 72 GLY A N 1
ATOM 574 C CA . GLY A 1 72 ? 5.953 2.871 13.838 1.00 87.31 72 GLY A CA 1
ATOM 575 C C . GLY A 1 72 ? 6.554 2.587 12.460 1.00 87.31 72 GLY A C 1
ATOM 576 O O . GLY A 1 72 ? 7.427 1.733 12.327 1.00 87.31 72 GLY A O 1
ATOM 577 N N . TYR A 1 73 ? 6.133 3.356 11.459 1.00 87.19 73 TYR A N 1
ATOM 578 C CA . TYR A 1 73 ? 6.787 3.462 10.153 1.00 87.19 73 TYR A CA 1
ATOM 579 C C . TYR A 1 73 ? 6.940 4.942 9.778 1.00 87.19 73 TYR A C 1
ATOM 581 O O . TYR A 1 73 ? 6.324 5.813 10.403 1.00 87.19 73 TYR A O 1
ATOM 589 N N . SER A 1 74 ? 7.781 5.221 8.787 1.00 85.69 74 SER A N 1
ATOM 590 C CA . SER A 1 74 ? 7.993 6.568 8.263 1.00 85.69 74 SER A CA 1
ATOM 591 C C . SER A 1 74 ? 7.334 6.679 6.897 1.00 85.69 74 SER A C 1
ATOM 593 O O . SER A 1 74 ? 7.615 5.873 6.017 1.00 85.69 74 SER A O 1
ATOM 595 N N . ASN A 1 75 ? 6.485 7.689 6.719 1.00 84.00 75 ASN A N 1
ATOM 596 C CA . ASN A 1 75 ? 6.090 8.144 5.393 1.00 84.00 75 ASN A CA 1
ATOM 597 C C . ASN A 1 75 ? 6.933 9.380 5.065 1.00 84.00 75 ASN A C 1
ATOM 599 O O . ASN A 1 75 ? 6.949 10.330 5.852 1.00 84.00 75 ASN A O 1
ATOM 603 N N . VAL A 1 76 ? 7.684 9.331 3.966 1.00 86.00 76 VAL A N 1
ATOM 604 C CA . VAL A 1 76 ? 8.631 10.379 3.575 1.00 86.00 76 VAL A CA 1
ATOM 605 C C . VAL A 1 76 ? 8.141 11.011 2.282 1.00 86.00 76 VAL A C 1
ATOM 607 O O . VAL A 1 76 ? 8.155 10.378 1.231 1.00 86.00 76 VAL A O 1
ATOM 610 N N . SER A 1 77 ? 7.734 12.276 2.355 1.00 84.50 77 SER A N 1
ATOM 611 C CA . SER A 1 77 ? 7.442 13.072 1.164 1.00 84.50 77 SER A CA 1
ATOM 612 C C . SER A 1 77 ? 8.745 13.625 0.596 1.00 84.50 77 SER A C 1
ATOM 614 O O . SER A 1 77 ? 9.404 14.443 1.236 1.00 84.50 77 SER A O 1
ATOM 616 N N . VAL A 1 78 ? 9.117 13.184 -0.604 1.00 86.56 78 VAL A N 1
ATOM 617 C CA . VAL A 1 78 ? 10.303 13.672 -1.317 1.00 86.56 78 VAL A CA 1
ATOM 618 C C . VAL A 1 78 ? 9.870 14.742 -2.318 1.00 86.56 78 VAL A C 1
ATOM 620 O O . VAL A 1 78 ? 9.049 14.478 -3.193 1.00 86.56 78 VAL A O 1
ATOM 623 N N . TYR A 1 79 ? 10.410 15.955 -2.190 1.00 86.25 79 TYR A N 1
ATOM 624 C CA . TYR A 1 79 ? 10.189 17.036 -3.153 1.00 86.25 79 TYR A CA 1
ATOM 625 C C . TYR A 1 79 ? 11.268 16.995 -4.237 1.00 86.25 79 TYR A C 1
ATOM 627 O O . TYR A 1 79 ? 12.455 17.143 -3.948 1.00 86.25 79 TYR A O 1
ATOM 635 N N . GLY A 1 80 ? 10.848 16.795 -5.485 1.00 80.88 80 GLY A N 1
ATOM 636 C CA . GLY A 1 80 ? 11.716 16.875 -6.655 1.00 80.88 80 GLY A CA 1
ATOM 637 C C . GLY A 1 80 ? 11.482 18.176 -7.414 1.00 80.88 80 GLY A C 1
ATOM 638 O O . GLY A 1 80 ? 10.352 18.477 -7.789 1.00 80.88 80 GLY A O 1
ATOM 639 N N . GLN A 1 81 ? 12.549 18.925 -7.693 1.00 80.12 81 GLN A N 1
ATOM 640 C CA . GLN A 1 81 ? 12.510 20.082 -8.586 1.00 80.12 81 GLN A CA 1
ATOM 641 C C . GLN A 1 81 ? 13.386 19.824 -9.810 1.00 80.12 81 GLN A C 1
ATOM 643 O O . GLN A 1 81 ? 14.541 19.404 -9.711 1.00 80.12 81 GLN A O 1
ATOM 648 N N . ARG A 1 82 ? 12.827 20.097 -10.989 1.00 75.44 82 ARG A N 1
ATOM 649 C CA . ARG A 1 82 ? 13.529 19.972 -12.266 1.00 75.44 82 ARG A CA 1
ATOM 650 C C . ARG A 1 82 ? 14.723 20.937 -12.304 1.00 75.44 82 ARG A C 1
ATOM 652 O O . ARG A 1 82 ? 14.560 22.125 -12.047 1.00 75.44 82 ARG A O 1
ATOM 659 N N . GLY A 1 83 ? 15.903 20.426 -12.660 1.00 69.69 83 GLY A N 1
ATOM 660 C CA . GLY A 1 83 ? 17.116 21.231 -12.868 1.00 69.69 83 GLY A CA 1
ATOM 661 C C . GLY A 1 83 ? 18.084 21.332 -11.680 1.00 69.69 83 GLY A C 1
ATOM 662 O O . GLY A 1 83 ? 19.079 22.035 -11.803 1.00 69.69 83 GLY A O 1
ATOM 663 N N . LEU A 1 84 ? 17.843 20.632 -10.561 1.00 60.09 84 LEU A N 1
ATOM 664 C CA . LEU A 1 84 ? 18.706 20.659 -9.362 1.00 60.09 84 LEU A CA 1
ATOM 665 C C . LEU A 1 84 ? 19.584 19.405 -9.171 1.00 60.09 84 LEU A C 1
ATOM 667 O O . LEU A 1 84 ? 19.827 18.983 -8.042 1.00 60.09 84 LEU A O 1
ATOM 671 N N . SER A 1 85 ? 20.094 18.787 -10.239 1.00 61.00 85 SER A N 1
ATOM 672 C CA . SER A 1 85 ? 21.118 17.750 -10.054 1.00 61.00 85 SER A CA 1
ATOM 673 C C . SER A 1 85 ? 22.113 17.654 -11.201 1.00 61.00 85 SER A C 1
ATOM 675 O O . SER A 1 85 ? 21.736 17.642 -12.373 1.00 61.00 85 SER A O 1
ATOM 677 N N . SER A 1 86 ? 23.391 17.551 -10.829 1.00 63.41 86 SER A N 1
ATOM 678 C CA . SER A 1 86 ? 24.457 17.013 -11.668 1.00 63.41 86 SER A CA 1
ATOM 679 C C . SER A 1 86 ? 24.083 15.592 -12.067 1.00 63.41 86 SER A C 1
ATOM 681 O O . SER A 1 86 ? 23.753 14.792 -11.193 1.00 63.41 86 SER A O 1
ATOM 683 N N . VAL A 1 87 ? 24.131 15.284 -13.362 1.00 61.16 87 VAL A N 1
ATOM 684 C CA . VAL A 1 87 ? 23.807 13.953 -13.891 1.00 61.16 87 VAL A CA 1
ATOM 685 C C . VAL A 1 87 ? 24.619 12.901 -13.122 1.00 61.16 87 VAL A C 1
ATOM 687 O O . VAL A 1 87 ? 25.851 12.917 -13.211 1.00 61.16 87 VAL A O 1
ATOM 690 N N . PRO A 1 88 ? 23.978 12.009 -12.345 1.00 62.69 88 PRO A N 1
ATOM 691 C CA . PRO A 1 88 ? 24.681 10.907 -11.711 1.00 62.69 88 PRO A CA 1
ATOM 692 C C . PRO A 1 88 ? 25.274 10.032 -12.813 1.00 62.69 88 PRO A C 1
ATOM 694 O O . PRO A 1 88 ? 24.589 9.708 -13.784 1.00 62.69 88 PRO A O 1
ATOM 697 N N . ARG A 1 89 ? 26.549 9.652 -12.690 1.00 61.44 89 ARG A N 1
ATOM 698 C CA . ARG A 1 89 ? 27.147 8.672 -13.602 1.00 61.44 89 ARG A CA 1
ATOM 699 C C . ARG A 1 89 ? 26.483 7.329 -13.318 1.00 61.44 89 ARG A C 1
ATOM 701 O O . ARG A 1 89 ? 26.816 6.684 -12.330 1.00 61.44 89 ARG A O 1
ATOM 708 N N . THR A 1 90 ? 25.542 6.923 -14.162 1.00 59.47 90 THR A N 1
ATOM 709 C CA . THR A 1 90 ? 25.116 5.524 -14.225 1.00 59.47 90 THR A CA 1
ATOM 710 C C . THR A 1 90 ? 26.350 4.690 -14.552 1.00 59.47 90 THR A C 1
ATOM 712 O O . THR A 1 90 ? 27.089 5.024 -15.485 1.00 59.47 90 THR A O 1
ATOM 715 N N . SER A 1 91 ? 26.621 3.640 -13.774 1.00 64.50 91 SER A N 1
ATOM 716 C CA . SER A 1 91 ? 27.569 2.616 -14.213 1.00 64.50 91 SER A CA 1
ATOM 717 C C . SER A 1 91 ? 27.078 2.089 -15.564 1.00 64.50 91 SER A C 1
ATOM 719 O O . SER A 1 91 ? 25.872 1.973 -15.781 1.00 64.50 91 SER A O 1
ATOM 721 N N . GLY A 1 92 ? 27.991 1.814 -16.500 1.00 67.75 92 GLY A N 1
ATOM 722 C CA . GLY A 1 92 ? 27.631 1.379 -17.860 1.00 67.75 92 GLY A CA 1
ATOM 723 C C . GLY A 1 92 ? 26.838 0.065 -17.923 1.00 67.75 92 GLY A C 1
ATOM 724 O O . GLY A 1 92 ? 26.407 -0.328 -18.999 1.00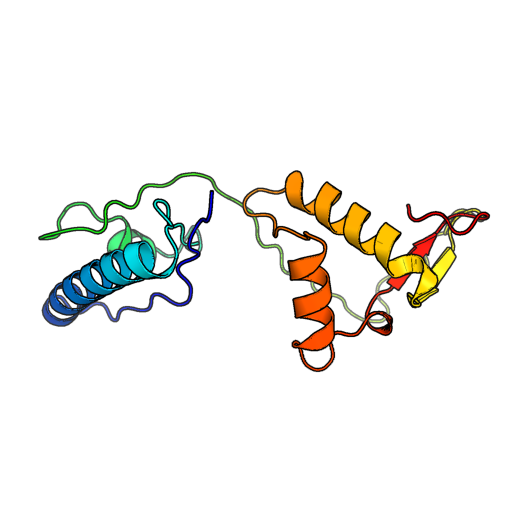 67.75 92 GLY A O 1
ATOM 725 N N . GLU A 1 93 ? 26.643 -0.585 -16.777 1.00 82.81 93 GLU A N 1
ATOM 726 C CA . GLU A 1 93 ? 25.996 -1.883 -16.598 1.00 82.81 93 GLU A CA 1
ATOM 727 C C . GLU A 1 93 ? 24.493 -1.777 -16.289 1.00 82.81 93 GLU A C 1
ATOM 729 O O . GLU A 1 93 ? 23.802 -2.786 -16.346 1.00 82.81 93 GLU A O 1
ATOM 734 N N . VAL A 1 94 ? 23.957 -0.583 -15.988 1.00 90.06 94 VAL A N 1
ATOM 735 C CA . VAL A 1 94 ? 22.537 -0.412 -15.627 1.00 90.06 94 VAL A CA 1
ATOM 736 C C . VAL A 1 94 ? 21.798 0.427 -16.661 1.00 90.06 94 VAL A C 1
ATOM 738 O O . VAL A 1 94 ? 22.177 1.563 -16.956 1.00 90.06 94 VAL A O 1
ATOM 741 N N . ARG A 1 95 ? 20.684 -0.104 -17.170 1.00 91.38 95 ARG A N 1
ATOM 742 C CA . ARG A 1 95 ? 19.759 0.611 -18.058 1.00 91.38 95 ARG A CA 1
ATOM 743 C C . ARG A 1 95 ? 18.411 0.795 -17.383 1.00 91.38 95 ARG A C 1
ATOM 745 O O . ARG A 1 95 ? 17.914 -0.106 -16.719 1.00 91.38 95 ARG A O 1
ATOM 752 N N . VAL A 1 96 ? 17.790 1.950 -17.606 1.00 92.50 96 VAL A N 1
ATOM 753 C CA . VAL A 1 96 ? 16.405 2.197 -17.188 1.00 92.50 96 VAL A CA 1
ATOM 754 C C . VAL A 1 96 ? 15.489 2.035 -18.393 1.00 92.50 96 VAL A C 1
ATOM 756 O O . VAL A 1 96 ? 15.673 2.709 -19.408 1.00 92.50 96 VAL A O 1
ATOM 759 N N . VAL A 1 97 ? 14.503 1.150 -18.288 1.00 93.50 97 VAL A N 1
ATOM 760 C CA . VAL A 1 97 ? 13.541 0.842 -19.355 1.00 93.50 97 VAL A CA 1
ATOM 761 C C . VAL A 1 97 ? 12.108 1.008 -18.857 1.00 93.50 97 VAL A C 1
ATOM 763 O O . VAL A 1 97 ? 11.842 0.885 -17.663 1.00 93.50 97 VAL A O 1
ATOM 766 N N . ARG A 1 98 ? 11.160 1.270 -19.764 1.00 95.94 98 ARG A N 1
ATOM 767 C CA . ARG A 1 98 ? 9.738 1.074 -19.444 1.00 95.94 98 ARG A CA 1
ATOM 768 C C . ARG A 1 98 ? 9.452 -0.419 -19.370 1.00 95.94 98 ARG A C 1
ATOM 770 O O . ARG A 1 98 ? 9.934 -1.177 -20.215 1.00 95.94 98 ARG A O 1
ATOM 777 N N . ALA A 1 99 ? 8.676 -0.825 -18.376 1.00 95.06 99 ALA A N 1
ATOM 778 C CA . ALA A 1 99 ? 8.234 -2.201 -18.262 1.00 95.06 99 ALA A CA 1
ATOM 779 C C . ALA A 1 99 ? 7.327 -2.593 -19.441 1.00 95.06 99 ALA A C 1
ATOM 781 O O . ALA A 1 99 ? 6.669 -1.774 -20.082 1.00 95.06 99 ALA A O 1
ATOM 782 N N . ALA A 1 100 ? 7.331 -3.887 -19.725 1.00 93.38 100 ALA A N 1
ATOM 783 C CA . ALA A 1 100 ? 6.604 -4.547 -20.796 1.00 93.38 100 ALA A CA 1
ATOM 784 C C . ALA A 1 100 ? 6.119 -5.906 -20.264 1.00 93.38 100 ALA A C 1
ATOM 786 O O . ALA A 1 100 ? 6.684 -6.387 -19.276 1.00 93.38 100 ALA A O 1
ATOM 787 N N . PRO A 1 101 ? 5.142 -6.569 -20.911 1.00 94.31 101 PRO A N 1
ATOM 788 C CA . PRO A 1 101 ? 4.556 -7.814 -20.403 1.00 94.31 101 PRO A CA 1
ATOM 789 C C . PRO A 1 101 ? 5.571 -8.910 -20.040 1.00 94.31 101 PRO A C 1
ATOM 791 O O . PRO A 1 101 ? 5.369 -9.634 -19.074 1.00 94.31 101 PRO A O 1
ATOM 794 N N . ARG A 1 102 ? 6.712 -8.983 -20.741 1.00 93.00 102 ARG A N 1
ATOM 795 C CA . ARG A 1 102 ? 7.799 -9.934 -20.437 1.00 93.00 102 ARG A CA 1
ATOM 796 C C . ARG A 1 102 ? 8.410 -9.790 -19.034 1.00 93.00 102 ARG A C 1
ATOM 798 O O . ARG A 1 102 ? 9.053 -10.718 -18.568 1.00 93.00 102 ARG A O 1
ATOM 805 N N . TYR A 1 103 ? 8.245 -8.636 -18.385 1.00 94.12 103 TYR A N 1
ATOM 806 C CA . TYR A 1 103 ? 8.771 -8.365 -17.044 1.00 94.12 103 TYR A CA 1
ATOM 807 C C . TYR A 1 103 ? 7.739 -8.591 -15.936 1.00 94.12 103 TYR A C 1
ATOM 809 O O . TYR A 1 103 ? 8.063 -8.357 -14.777 1.00 94.12 103 TYR A O 1
ATOM 817 N N . LEU A 1 104 ? 6.508 -9.005 -16.257 1.00 93.38 104 LEU A N 1
ATOM 818 C CA . LEU A 1 104 ? 5.398 -9.042 -15.299 1.00 93.38 104 LEU A CA 1
ATOM 819 C C . LEU A 1 104 ? 5.729 -9.901 -14.070 1.00 93.38 104 LEU A C 1
ATOM 821 O O . LEU A 1 104 ? 5.612 -9.422 -12.942 1.00 93.38 104 LEU A O 1
ATOM 825 N N . ASP A 1 105 ? 6.232 -11.116 -14.287 1.00 93.38 105 ASP A N 1
ATOM 826 C CA . ASP A 1 105 ? 6.583 -12.031 -13.198 1.00 93.38 105 ASP A CA 1
ATOM 827 C C . ASP A 1 105 ? 7.762 -11.524 -12.366 1.00 93.38 105 ASP A C 1
ATOM 829 O O . ASP A 1 105 ? 7.710 -11.553 -11.135 1.00 93.38 105 ASP A O 1
ATOM 833 N N . ALA A 1 106 ? 8.803 -11.012 -13.029 1.00 94.38 106 ALA A N 1
ATOM 834 C CA . ALA A 1 106 ? 9.986 -10.469 -12.365 1.00 94.38 106 ALA A CA 1
ATOM 835 C C . ALA A 1 106 ? 9.641 -9.232 -11.520 1.00 94.38 106 ALA A C 1
ATOM 837 O O . ALA A 1 106 ? 10.049 -9.137 -10.363 1.00 94.38 106 ALA A O 1
ATOM 838 N N . LEU A 1 107 ? 8.836 -8.316 -12.065 1.00 95.00 107 LEU A N 1
ATOM 839 C CA . LEU A 1 107 ? 8.361 -7.127 -11.363 1.00 95.00 107 LEU A CA 1
ATOM 840 C C . LEU A 1 107 ? 7.498 -7.505 -10.157 1.00 95.00 107 LEU A C 1
ATOM 842 O O . LEU A 1 107 ? 7.714 -6.978 -9.068 1.00 95.00 107 LEU A O 1
ATOM 846 N N . ARG A 1 108 ? 6.546 -8.430 -10.323 1.00 95.56 108 ARG A N 1
ATOM 847 C CA . ARG A 1 108 ? 5.713 -8.909 -9.215 1.00 95.56 108 ARG A CA 1
ATOM 848 C C . ARG A 1 108 ? 6.572 -9.507 -8.104 1.00 95.56 108 ARG A C 1
ATOM 850 O O . ARG A 1 108 ? 6.397 -9.145 -6.945 1.00 95.56 108 ARG A O 1
ATOM 857 N N . ALA A 1 109 ? 7.490 -10.409 -8.455 1.00 94.62 109 ALA A N 1
ATOM 858 C CA . ALA A 1 109 ? 8.366 -11.076 -7.496 1.00 94.62 109 ALA A CA 1
ATOM 859 C C . ALA A 1 109 ? 9.244 -10.074 -6.733 1.00 94.62 109 ALA A C 1
ATOM 861 O O . ALA A 1 109 ? 9.398 -10.184 -5.517 1.00 94.62 109 ALA A O 1
ATOM 862 N N . PHE A 1 110 ? 9.766 -9.065 -7.429 1.00 94.56 110 PHE A N 1
ATOM 863 C CA . PHE A 1 110 ? 10.522 -7.983 -6.813 1.00 94.56 110 PHE A CA 1
ATOM 864 C C . PHE A 1 110 ? 9.672 -7.152 -5.852 1.00 94.56 110 PHE A C 1
ATOM 866 O O . PHE A 1 110 ? 10.064 -6.968 -4.702 1.00 94.56 110 PHE A O 1
ATOM 873 N N . LEU A 1 111 ? 8.492 -6.694 -6.286 1.00 94.19 111 LEU A N 1
ATOM 874 C CA . LEU A 1 111 ? 7.583 -5.919 -5.439 1.00 94.19 111 LEU A CA 1
ATOM 875 C C . LEU A 1 111 ? 7.183 -6.703 -4.188 1.00 94.19 111 LEU A C 1
ATOM 877 O O . LEU A 1 111 ? 7.195 -6.139 -3.098 1.00 94.19 111 LEU A O 1
ATOM 881 N N . ASP A 1 112 ? 6.870 -7.992 -4.322 1.00 95.12 112 ASP A N 1
ATOM 882 C CA . ASP A 1 112 ? 6.509 -8.848 -3.190 1.00 95.12 112 ASP A CA 1
ATOM 883 C C . ASP A 1 112 ? 7.685 -9.019 -2.213 1.00 95.12 112 ASP A C 1
ATOM 885 O O . ASP A 1 112 ? 7.535 -8.790 -1.010 1.00 95.12 112 ASP A O 1
ATOM 889 N N . SER A 1 113 ? 8.887 -9.309 -2.731 1.00 93.94 113 SER A N 1
ATOM 890 C CA . SER A 1 113 ? 10.116 -9.412 -1.931 1.00 93.94 113 SER A CA 1
ATOM 891 C C . SER A 1 113 ? 10.409 -8.117 -1.174 1.00 93.94 113 SER A C 1
ATOM 893 O O . SER A 1 113 ? 10.563 -8.136 0.050 1.00 93.94 113 SER A O 1
ATOM 895 N N . GLU A 1 114 ? 10.443 -6.977 -1.865 1.00 93.69 114 GLU A N 1
ATOM 896 C CA . GLU A 1 114 ? 10.758 -5.691 -1.243 1.00 93.69 114 GLU A CA 1
ATOM 897 C C . GLU A 1 114 ? 9.661 -5.219 -0.288 1.00 93.69 114 GLU A C 1
ATOM 899 O O . GLU A 1 114 ? 9.958 -4.628 0.754 1.00 93.69 114 GLU A O 1
ATOM 904 N N . SER A 1 115 ? 8.391 -5.497 -0.589 1.00 92.88 115 SER A N 1
ATOM 905 C CA . SER A 1 115 ? 7.295 -5.124 0.302 1.00 92.88 115 SER A CA 1
ATOM 906 C C . SER A 1 115 ? 7.262 -5.990 1.560 1.00 92.88 115 SER A C 1
ATOM 908 O O . SER A 1 115 ? 7.043 -5.460 2.647 1.00 92.88 115 SER A O 1
ATOM 910 N N . SER A 1 116 ? 7.587 -7.285 1.467 1.00 91.94 116 SER A N 1
ATOM 911 C CA . SER A 1 116 ? 7.627 -8.194 2.626 1.00 91.94 116 SER A CA 1
ATOM 912 C C . SER A 1 116 ? 8.621 -7.766 3.717 1.00 91.94 116 SER A C 1
ATOM 914 O O . SER A 1 116 ? 8.430 -8.061 4.898 1.00 91.94 116 SER A O 1
ATOM 916 N N . ARG A 1 117 ? 9.669 -7.022 3.340 1.00 91.12 117 ARG A N 1
ATOM 917 C CA . ARG A 1 117 ? 10.680 -6.474 4.259 1.00 91.12 117 ARG A CA 1
ATOM 918 C C . ARG A 1 117 ? 10.203 -5.214 4.981 1.00 91.12 117 ARG A C 1
ATOM 920 O O . ARG A 1 117 ? 10.811 -4.794 5.968 1.00 91.12 117 ARG A O 1
ATOM 927 N N . GLN A 1 118 ? 9.134 -4.587 4.497 1.00 88.38 118 GLN A N 1
ATOM 928 C CA . GLN A 1 118 ? 8.613 -3.335 5.027 1.00 88.38 118 GLN A CA 1
ATOM 929 C C . GLN A 1 118 ? 7.546 -3.588 6.089 1.00 88.38 118 GLN A C 1
ATOM 931 O O . GLN A 1 118 ? 6.702 -4.477 5.992 1.00 88.38 118 GLN A O 1
ATOM 936 N N . SER A 1 119 ? 7.543 -2.745 7.122 1.00 85.19 119 SER A N 1
ATOM 937 C CA . SER A 1 119 ? 6.415 -2.718 8.052 1.00 85.19 119 SER A CA 1
ATOM 938 C C . SER A 1 119 ? 5.175 -2.235 7.306 1.00 85.19 119 SER A C 1
ATOM 940 O O . SER A 1 119 ? 5.218 -1.159 6.715 1.00 85.19 119 SER A O 1
ATOM 942 N N . PHE A 1 120 ? 4.087 -3.007 7.372 1.00 84.75 120 PHE A N 1
ATOM 943 C CA . PHE A 1 120 ? 2.841 -2.734 6.641 1.00 84.75 120 PHE A CA 1
ATOM 944 C C . PHE A 1 120 ? 2.986 -2.782 5.110 1.00 84.75 120 PHE A C 1
ATOM 946 O O . PHE A 1 120 ? 2.239 -2.107 4.402 1.00 84.75 120 PHE A O 1
ATOM 953 N N . GLY A 1 121 ? 3.942 -3.570 4.605 1.00 88.25 121 GLY A N 1
ATOM 954 C CA . GLY A 1 121 ? 4.070 -3.846 3.179 1.00 88.25 121 GLY A CA 1
ATOM 955 C C . GLY A 1 121 ? 2.799 -4.448 2.577 1.00 88.25 121 GLY A C 1
ATOM 956 O O . GLY A 1 121 ? 2.043 -5.161 3.240 1.00 88.25 121 GLY A O 1
ATOM 957 N N . CYS A 1 122 ? 2.561 -4.140 1.308 1.00 88.06 122 CYS A N 1
ATOM 958 C CA . CYS A 1 122 ? 1.487 -4.740 0.535 1.00 88.06 122 CYS A CA 1
ATOM 959 C C . CYS A 1 122 ? 1.861 -6.166 0.130 1.00 88.06 122 CYS A C 1
ATOM 961 O O . CYS A 1 122 ? 3.003 -6.445 -0.213 1.00 88.06 122 CYS A O 1
ATOM 963 N N . VAL A 1 123 ? 0.865 -7.044 0.084 1.00 89.81 123 VAL A N 1
ATOM 964 C CA . VAL A 1 123 ? 1.019 -8.365 -0.531 1.00 89.81 123 VAL A CA 1
ATOM 965 C C . VAL A 1 123 ? 0.860 -8.217 -2.042 1.00 89.81 123 VAL A C 1
ATOM 967 O O . VAL A 1 123 ? -0.115 -7.610 -2.498 1.00 89.81 123 VAL A O 1
ATOM 970 N N . PHE A 1 124 ? 1.805 -8.768 -2.801 1.00 92.81 124 PHE A N 1
ATOM 971 C CA . PHE A 1 124 ? 1.787 -8.818 -4.263 1.00 92.81 124 PHE A CA 1
ATOM 972 C C . PHE A 1 124 ? 1.728 -10.277 -4.734 1.00 92.81 124 PHE A C 1
ATOM 974 O O . PHE A 1 124 ? 2.512 -10.739 -5.571 1.00 92.81 124 PHE A O 1
ATOM 981 N N . SER A 1 125 ? 0.749 -11.015 -4.197 1.00 92.44 125 SER A N 1
ATOM 982 C CA . SER A 1 125 ? 0.378 -12.318 -4.746 1.00 92.44 125 SER A CA 1
ATOM 983 C C . SER A 1 125 ? -0.031 -12.165 -6.210 1.00 92.44 125 SER A C 1
ATOM 985 O O . SER A 1 125 ? -0.454 -11.090 -6.634 1.00 92.44 125 SER A O 1
ATOM 987 N N . GLU A 1 126 ? 0.085 -13.239 -6.985 1.00 93.50 126 GLU A N 1
ATOM 988 C CA . GLU A 1 126 ? -0.282 -13.248 -8.405 1.00 93.50 126 GLU A CA 1
ATOM 989 C C . GLU A 1 126 ? -1.700 -12.712 -8.636 1.00 93.50 126 GLU A C 1
ATOM 991 O O . GLU A 1 126 ? -1.871 -11.719 -9.339 1.00 93.50 126 GLU A O 1
ATOM 996 N N . ALA A 1 127 ? -2.683 -13.266 -7.920 1.00 93.12 127 ALA A N 1
ATOM 997 C CA . ALA A 1 127 ? -4.075 -12.839 -8.012 1.00 93.12 127 ALA A CA 1
ATOM 998 C C . ALA A 1 127 ? -4.284 -11.361 -7.636 1.00 93.12 127 ALA A C 1
ATOM 1000 O O . ALA A 1 127 ? -5.039 -10.655 -8.299 1.00 93.12 127 ALA A O 1
ATOM 1001 N N . GLU A 1 128 ? -3.628 -10.863 -6.581 1.00 91.56 128 GLU A N 1
ATOM 1002 C CA . GLU A 1 128 ? -3.786 -9.463 -6.168 1.00 91.56 128 GLU A CA 1
ATOM 1003 C C . GLU A 1 128 ? -3.088 -8.504 -7.139 1.00 91.56 128 GLU A C 1
ATOM 1005 O O . GLU A 1 128 ? -3.599 -7.417 -7.408 1.00 91.56 128 GLU A O 1
ATOM 1010 N N . PHE A 1 129 ? -1.941 -8.897 -7.692 1.00 93.50 129 PHE A N 1
ATOM 1011 C CA . PHE A 1 129 ? -1.218 -8.095 -8.670 1.00 93.50 129 PHE A CA 1
ATOM 1012 C C . PHE A 1 129 ? -1.984 -7.992 -9.992 1.00 93.50 129 PHE A C 1
ATOM 1014 O O . PHE A 1 129 ? -2.199 -6.884 -10.483 1.00 93.50 129 PHE A O 1
ATOM 1021 N N . GLU A 1 130 ? -2.483 -9.113 -10.514 1.00 93.44 130 GLU A N 1
ATOM 1022 C CA . GLU A 1 130 ? -3.330 -9.148 -11.709 1.00 93.44 130 GLU A CA 1
ATOM 1023 C C . GLU A 1 130 ? -4.622 -8.344 -11.509 1.00 93.44 130 GLU A C 1
ATOM 1025 O O . GLU A 1 130 ? -5.011 -7.533 -12.356 1.00 93.44 130 GLU A O 1
ATOM 1030 N N . ARG A 1 131 ? -5.264 -8.494 -10.345 1.00 93.31 131 ARG A N 1
ATOM 1031 C CA . ARG A 1 131 ? -6.449 -7.709 -9.990 1.00 93.31 131 ARG A CA 1
ATOM 1032 C C . ARG A 1 131 ? -6.159 -6.207 -10.007 1.00 93.31 131 ARG A C 1
ATOM 1034 O O . ARG A 1 131 ? -6.975 -5.443 -10.511 1.00 93.31 131 ARG A O 1
ATOM 1041 N N . ARG A 1 132 ? -5.013 -5.759 -9.480 1.00 92.44 132 ARG A N 1
ATOM 1042 C CA . ARG A 1 132 ? -4.635 -4.334 -9.513 1.00 92.44 132 ARG A CA 1
ATOM 1043 C C . ARG A 1 132 ? -4.403 -3.845 -10.935 1.00 92.44 132 ARG A C 1
ATOM 1045 O O . ARG A 1 132 ? -4.981 -2.829 -11.296 1.00 92.44 132 ARG A O 1
ATOM 1052 N N . LEU A 1 133 ? -3.631 -4.576 -11.738 1.00 92.81 133 LEU A N 1
ATOM 1053 C CA . LEU A 1 133 ? -3.359 -4.198 -13.131 1.00 92.81 133 LEU A CA 1
ATOM 1054 C C . LEU A 1 133 ? -4.632 -4.139 -13.991 1.00 92.81 133 LEU A C 1
ATOM 1056 O O . LEU A 1 133 ? -4.712 -3.336 -14.914 1.00 92.81 133 LEU A O 1
ATOM 1060 N N . SER A 1 134 ? -5.631 -4.976 -13.698 1.00 91.31 134 SER A N 1
ATOM 1061 C CA . SER A 1 134 ? -6.892 -5.016 -14.454 1.00 91.31 134 SER A CA 1
ATOM 1062 C C . SER A 1 134 ? -7.949 -4.020 -13.970 1.00 91.31 134 SER A C 1
ATOM 1064 O O . SER A 1 134 ? -8.781 -3.589 -14.765 1.00 91.31 134 SER A O 1
ATOM 1066 N N . GLN A 1 135 ? -7.958 -3.666 -12.681 1.00 93.81 135 GLN A N 1
ATOM 1067 C CA . GLN A 1 135 ? -9.034 -2.864 -12.083 1.00 93.81 135 GLN A CA 1
ATOM 1068 C C . GLN A 1 135 ? -8.643 -1.420 -11.782 1.00 93.81 135 GLN A C 1
ATOM 1070 O O . GLN A 1 135 ? -9.531 -0.583 -11.614 1.00 93.81 135 GLN A O 1
ATOM 1075 N N . TRP A 1 136 ? -7.353 -1.114 -11.634 1.00 93.31 136 TRP A N 1
ATOM 1076 C CA . TRP A 1 136 ? -6.927 0.236 -11.283 1.00 93.31 136 TRP A CA 1
ATOM 1077 C C . TRP A 1 136 ? -6.760 1.076 -12.553 1.00 93.31 136 TRP A C 1
ATOM 1079 O O . TRP A 1 136 ? -5.915 0.750 -13.389 1.00 93.31 136 TRP A O 1
ATOM 1089 N N . PRO A 1 137 ? -7.548 2.154 -12.719 1.00 90.69 137 PRO A N 1
ATOM 1090 C CA . PRO A 1 137 ? -7.401 3.028 -13.873 1.00 90.69 137 PRO A CA 1
ATOM 1091 C C . PRO A 1 137 ? -5.995 3.638 -13.887 1.00 90.69 137 PRO A C 1
ATOM 1093 O O . PRO A 1 137 ? -5.443 3.964 -12.835 1.00 90.69 137 PRO A O 1
ATOM 1096 N N . ASP A 1 138 ? -5.422 3.762 -15.084 1.00 88.69 138 ASP A N 1
ATOM 1097 C CA . ASP A 1 138 ? -4.089 4.331 -15.334 1.00 88.69 138 ASP A CA 1
ATOM 1098 C C . ASP A 1 138 ? -2.914 3.589 -14.655 1.00 88.69 138 ASP A C 1
ATOM 1100 O O . ASP A 1 138 ? -1.789 4.094 -14.582 1.00 88.69 138 ASP A O 1
ATOM 1104 N N . PHE A 1 139 ? -3.142 2.358 -14.187 1.00 87.94 139 PHE A N 1
ATOM 1105 C CA . PHE A 1 139 ? -2.132 1.519 -13.544 1.00 87.94 139 PHE A CA 1
ATOM 1106 C C . PHE A 1 139 ? -1.851 0.247 -14.358 1.00 87.94 139 PHE A C 1
ATOM 1108 O O . PHE A 1 139 ? -2.154 -0.870 -13.942 1.00 87.94 139 PHE A O 1
ATOM 1115 N N . GLY A 1 140 ? -1.271 0.436 -15.546 1.00 90.75 140 GLY A N 1
ATOM 1116 C CA . GLY A 1 140 ? -0.817 -0.642 -16.423 1.00 90.75 140 GLY A CA 1
ATOM 1117 C C . GLY A 1 140 ? 0.627 -1.070 -16.156 1.00 90.75 140 GLY A C 1
ATOM 1118 O O . GLY A 1 140 ? 1.376 -0.422 -15.422 1.00 90.75 140 GLY A O 1
ATOM 1119 N N . ILE A 1 141 ? 1.050 -2.169 -16.791 1.00 92.75 141 ILE A N 1
ATOM 1120 C CA . ILE A 1 141 ? 2.451 -2.622 -16.739 1.00 92.75 141 ILE A CA 1
ATOM 1121 C C . ILE A 1 141 ? 3.411 -1.554 -17.282 1.00 92.75 141 ILE A C 1
ATOM 1123 O O . ILE A 1 141 ? 4.515 -1.401 -16.785 1.00 92.75 141 ILE A O 1
ATOM 1127 N N . ASP A 1 142 ? 2.986 -0.769 -18.261 1.00 92.12 142 ASP A N 1
ATOM 1128 C CA . ASP A 1 142 ? 3.742 0.316 -18.886 1.00 92.12 142 ASP A CA 1
ATOM 1129 C C . ASP A 1 142 ? 3.907 1.567 -17.999 1.00 92.12 142 ASP A C 1
ATOM 1131 O O . ASP A 1 142 ? 4.719 2.444 -18.320 1.00 92.12 142 ASP A O 1
ATOM 1135 N N . SER A 1 143 ? 3.210 1.629 -16.856 1.00 92.31 143 SER A N 1
ATOM 1136 C CA . SER A 1 143 ? 3.369 2.676 -15.836 1.00 92.31 143 SER A CA 1
ATOM 1137 C C . SER A 1 143 ? 4.658 2.527 -15.012 1.00 92.31 143 SER A C 1
ATOM 1139 O O . SER A 1 143 ? 5.008 3.432 -14.252 1.00 92.31 143 SER A O 1
ATOM 1141 N N . PHE A 1 144 ? 5.388 1.415 -15.154 1.00 94.06 144 PHE A N 1
ATOM 1142 C CA . PHE A 1 144 ? 6.605 1.141 -14.388 1.00 94.06 144 PHE A CA 1
ATOM 1143 C C . PHE A 1 144 ? 7.882 1.472 -15.172 1.00 94.06 144 PHE A C 1
ATOM 1145 O O . PHE A 1 144 ? 8.015 1.174 -16.363 1.00 94.06 144 PHE A O 1
ATOM 1152 N N . LEU A 1 145 ? 8.861 2.038 -14.462 1.00 95.12 145 LEU A N 1
ATOM 1153 C CA . LEU A 1 145 ? 10.248 2.150 -14.909 1.00 95.12 145 LEU A CA 1
ATOM 1154 C C . LEU A 1 145 ? 11.086 1.121 -14.153 1.00 95.12 145 LEU A C 1
ATOM 1156 O O . LEU A 1 145 ? 11.019 1.055 -12.927 1.00 95.12 145 LEU A O 1
ATOM 1160 N N . LEU A 1 146 ? 11.865 0.333 -14.887 1.00 95.12 146 LEU A N 1
ATOM 1161 C CA . LEU A 1 146 ? 12.687 -0.749 -14.357 1.00 95.12 146 LEU A CA 1
ATOM 1162 C C . LEU A 1 146 ? 14.160 -0.419 -14.554 1.00 95.12 146 LEU A C 1
ATOM 1164 O O . LEU A 1 146 ? 14.549 -0.004 -15.646 1.00 95.12 146 LEU A O 1
ATOM 1168 N N . ALA A 1 147 ? 14.969 -0.637 -13.521 1.00 94.38 147 ALA A N 1
ATOM 1169 C CA . ALA A 1 147 ? 16.414 -0.732 -13.661 1.00 94.38 147 ALA A CA 1
ATOM 1170 C C . ALA A 1 147 ? 16.770 -2.186 -13.988 1.00 94.38 147 ALA A C 1
ATOM 1172 O O . ALA A 1 147 ? 16.357 -3.098 -13.273 1.00 94.38 147 ALA A O 1
ATOM 1173 N N . VAL A 1 148 ? 17.497 -2.391 -15.083 1.00 93.44 148 VAL A N 1
ATOM 1174 C CA . VAL A 1 148 ? 17.911 -3.716 -15.544 1.00 93.44 148 VAL A CA 1
ATOM 1175 C C . VAL A 1 148 ? 19.403 -3.761 -15.837 1.00 93.44 148 VAL A C 1
ATOM 1177 O O . VAL A 1 148 ? 19.994 -2.742 -16.212 1.00 93.44 148 VAL A O 1
ATOM 1180 N N . ASP A 1 149 ? 19.990 -4.945 -15.693 1.00 91.69 149 ASP A N 1
ATOM 1181 C CA . ASP A 1 149 ? 21.361 -5.213 -16.120 1.00 91.69 149 ASP A CA 1
ATOM 1182 C C . ASP A 1 149 ? 21.483 -5.355 -17.658 1.00 91.69 149 ASP A C 1
ATOM 1184 O O . ASP A 1 149 ? 20.541 -5.170 -18.448 1.00 91.69 149 ASP A O 1
ATOM 1188 N N . ASP A 1 150 ? 22.688 -5.668 -18.115 1.00 89.69 150 ASP A N 1
ATOM 1189 C CA . ASP A 1 150 ? 23.038 -5.958 -19.504 1.00 89.69 150 ASP A CA 1
ATOM 1190 C C . ASP A 1 150 ? 22.392 -7.245 -20.054 1.00 89.69 150 ASP A C 1
ATOM 1192 O O . ASP A 1 150 ? 22.333 -7.432 -21.271 1.00 89.69 150 ASP A O 1
ATOM 1196 N N . ARG A 1 151 ? 21.828 -8.090 -19.184 1.00 89.25 151 ARG A N 1
ATOM 1197 C CA . ARG A 1 151 ? 21.086 -9.315 -19.515 1.00 89.25 151 ARG A CA 1
ATOM 1198 C C . ARG A 1 151 ? 19.569 -9.172 -19.337 1.00 89.25 151 ARG A C 1
ATOM 1200 O O . ARG A 1 151 ? 18.868 -10.177 -19.413 1.00 89.25 151 ARG A O 1
ATOM 1207 N N . ASP A 1 152 ? 19.067 -7.951 -19.140 1.00 87.19 152 ASP A N 1
ATOM 1208 C CA . ASP A 1 152 ? 17.655 -7.640 -18.872 1.00 87.19 152 ASP A CA 1
ATOM 1209 C C . ASP A 1 152 ? 17.104 -8.213 -17.543 1.00 87.19 152 ASP A C 1
ATOM 1211 O O . ASP A 1 152 ? 15.885 -8.278 -17.361 1.00 87.19 152 ASP A O 1
ATOM 1215 N N . ASN A 1 153 ? 17.957 -8.575 -16.579 1.00 89.25 153 ASN A N 1
ATOM 1216 C CA . ASN A 1 153 ? 17.500 -8.930 -15.233 1.00 89.25 153 ASN A CA 1
ATOM 1217 C C . ASN A 1 153 ? 17.170 -7.671 -14.434 1.00 89.25 153 ASN A C 1
ATOM 1219 O O . ASN A 1 153 ? 17.901 -6.683 -14.494 1.00 89.25 153 ASN A O 1
ATOM 1223 N N . LEU A 1 154 ? 16.088 -7.727 -13.658 1.00 90.25 154 LEU A N 1
ATOM 1224 C CA . LEU A 1 154 ? 15.721 -6.658 -12.736 1.00 90.25 154 LEU A CA 1
ATOM 1225 C C . LEU A 1 154 ? 16.727 -6.584 -11.575 1.00 90.25 154 LEU A C 1
ATOM 1227 O O . LEU A 1 154 ? 17.064 -7.620 -10.996 1.00 90.25 154 LEU A O 1
ATOM 1231 N N . LEU A 1 155 ? 17.171 -5.367 -11.251 1.00 84.69 155 LEU A N 1
ATOM 1232 C CA . LEU A 1 155 ? 18.091 -5.064 -10.149 1.00 84.69 155 LEU A CA 1
ATOM 1233 C C . LEU A 1 155 ? 17.364 -4.573 -8.894 1.00 84.69 155 LEU A C 1
ATOM 1235 O O . LEU A 1 155 ? 16.407 -3.778 -9.040 1.00 84.69 155 LEU A O 1
#

Sequence (155 aa):
EPVAYLGDLRLTPDRRLSRSWMAEVQTRLADLSRETGAQHAYCCIIRNNALATQSLLGRRRANPLKLAHWRGYSNVSVYGQRGLSSVPRTSGEVRVVRAAPRYLDALRAFLDSESSRQSFGCVFSEAEFERRLSQWPDFGIDSFLLAVDDRDNLL